Protein AF-A0A816QAP0-F1 (afdb_monomer)

pLDDT: mean 86.01, std 8.52, range [44.84, 93.88]

Nearest PDB structures (foldseek):
  5tsx-assembly1_H  TM=3.103E-01  e=2.129E+00  Human immunodeficiency virus type 1 (NEW YORK-5 ISOLATE)
  1gd5-assembly1_A  TM=2.381E-01  e=3.323E+00  Homo sapiens

InterPro domains:
  IPR056648 Domain of unknown function DUF7746 [PF24925] (1-63)

Mean predicted aligned error: 9.82 Å

Organism: Brassica napus (NCBI:txid3708)

Structure (mmCIF, N/CA/C/O backbone):
data_AF-A0A816QAP0-F1
#
_entry.id   AF-A0A816QAP0-F1
#
loop_
_atom_site.group_PDB
_atom_site.id
_atom_site.type_symbol
_atom_site.label_atom_id
_atom_site.label_alt_id
_atom_site.label_comp_id
_atom_site.label_asym_id
_atom_site.label_entity_id
_atom_site.label_seq_id
_atom_site.pdbx_PDB_ins_code
_atom_site.Cartn_x
_atom_site.Cartn_y
_atom_site.Cartn_z
_atom_site.occupancy
_atom_site.B_iso_or_equiv
_atom_site.auth_seq_id
_atom_site.auth_comp_id
_atom_site.auth_asym_id
_atom_site.auth_atom_id
_atom_site.pdbx_PDB_model_num
ATOM 1 N N . MET A 1 1 ? -16.174 1.028 -8.871 1.00 49.50 1 MET A N 1
ATOM 2 C CA . MET A 1 1 ? -16.047 1.577 -7.506 1.00 49.50 1 MET A CA 1
ATOM 3 C C . MET A 1 1 ? -14.856 0.871 -6.873 1.00 49.50 1 MET A C 1
ATOM 5 O O . MET A 1 1 ? -14.725 -0.327 -7.087 1.00 49.50 1 MET A O 1
ATOM 9 N N . ASN A 1 2 ? -13.910 1.598 -6.276 1.00 81.19 2 ASN A N 1
ATOM 10 C CA . ASN A 1 2 ? -12.671 1.009 -5.757 1.00 81.19 2 ASN A CA 1
ATOM 11 C C . ASN A 1 2 ? -12.954 0.400 -4.369 1.00 81.19 2 ASN A C 1
ATOM 13 O O . ASN A 1 2 ? -13.438 1.118 -3.499 1.00 81.19 2 ASN A O 1
ATOM 17 N N . LEU A 1 3 ? -12.674 -0.891 -4.153 1.00 81.00 3 LEU A N 1
ATOM 18 C CA . LEU A 1 3 ? -12.978 -1.624 -2.908 1.00 81.00 3 LEU A CA 1
ATOM 19 C C . LEU A 1 3 ? -12.461 -0.896 -1.652 1.00 81.00 3 LEU A C 1
ATOM 21 O O . LEU A 1 3 ? -13.142 -0.833 -0.634 1.00 81.00 3 LEU A O 1
ATOM 25 N N . LEU A 1 4 ? -11.283 -0.270 -1.741 1.00 84.00 4 LEU A N 1
ATOM 26 C CA . LEU A 1 4 ? -10.694 0.501 -0.640 1.00 84.00 4 LEU A CA 1
ATOM 27 C C . LEU A 1 4 ? -11.535 1.732 -0.262 1.00 84.00 4 LEU A C 1
ATOM 29 O O . LEU A 1 4 ? -11.632 2.073 0.916 1.00 84.00 4 LEU A O 1
ATOM 33 N N . GLN A 1 5 ? -12.185 2.382 -1.236 1.00 85.56 5 GLN A N 1
ATOM 34 C CA . GLN A 1 5 ? -13.112 3.482 -0.951 1.00 85.56 5 GLN A CA 1
ATOM 35 C C . GLN 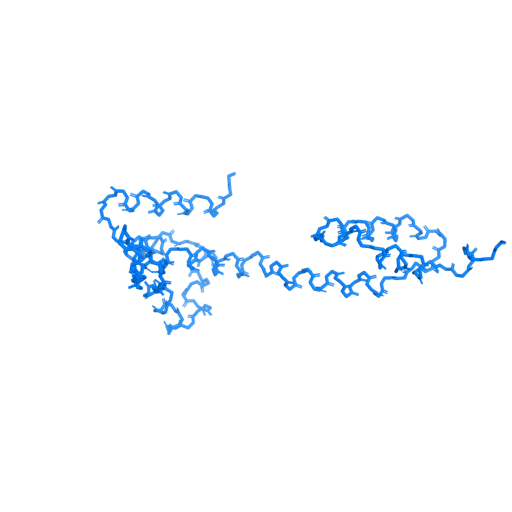A 1 5 ? -14.365 2.978 -0.235 1.00 85.56 5 GLN A C 1
ATOM 37 O O . GLN A 1 5 ? -14.836 3.640 0.684 1.00 85.56 5 GLN A O 1
ATOM 42 N N . GLU A 1 6 ? -14.889 1.809 -0.610 1.00 87.75 6 GLU A N 1
ATOM 43 C CA . GLU A 1 6 ? -16.039 1.199 0.069 1.00 87.75 6 GLU A CA 1
ATOM 44 C C . GLU A 1 6 ? -15.710 0.852 1.525 1.00 87.75 6 GLU A C 1
ATOM 46 O O . GLU A 1 6 ? -16.493 1.168 2.422 1.00 87.75 6 GLU A O 1
ATOM 51 N N . MET A 1 7 ? -14.519 0.301 1.782 1.00 89.19 7 MET A N 1
ATOM 52 C CA . MET A 1 7 ? -14.031 0.044 3.143 1.00 89.19 7 MET A CA 1
ATOM 53 C C . MET A 1 7 ? -13.893 1.338 3.953 1.00 89.19 7 MET A C 1
ATOM 55 O O . MET A 1 7 ? -14.324 1.391 5.105 1.00 89.19 7 MET A O 1
ATOM 59 N N . GLY A 1 8 ? -13.365 2.405 3.344 1.00 88.38 8 GLY A N 1
ATOM 60 C CA . GLY A 1 8 ? -13.288 3.724 3.975 1.00 88.38 8 GLY A CA 1
ATOM 61 C C . GLY A 1 8 ? -14.668 4.299 4.314 1.00 88.38 8 GLY A C 1
ATOM 62 O O . GLY A 1 8 ? -14.879 4.799 5.419 1.00 88.38 8 GLY A O 1
ATOM 63 N N . MET A 1 9 ? -15.639 4.178 3.404 1.00 90.94 9 MET A N 1
ATOM 64 C CA . MET A 1 9 ? -17.020 4.610 3.643 1.00 90.94 9 MET A CA 1
ATOM 65 C C . MET A 1 9 ? -17.689 3.815 4.770 1.00 90.94 9 MET A C 1
ATOM 67 O O . MET A 1 9 ? -18.328 4.410 5.638 1.00 90.94 9 MET A O 1
ATOM 71 N N . ALA A 1 10 ? -17.50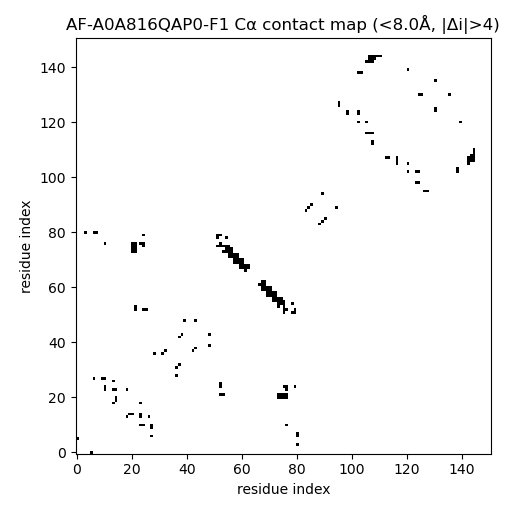7 2.493 4.803 1.00 90.69 10 ALA A N 1
ATOM 72 C CA . ALA A 1 10 ? -18.027 1.646 5.873 1.00 90.69 10 ALA A CA 1
ATOM 73 C C . ALA A 1 10 ? -17.414 2.013 7.235 1.00 90.69 10 ALA A C 1
ATOM 75 O O . ALA A 1 10 ? -18.144 2.162 8.215 1.00 90.69 10 ALA A O 1
ATOM 76 N N . ALA A 1 11 ? -16.100 2.253 7.288 1.00 90.44 11 ALA A N 1
ATOM 77 C CA . ALA A 1 11 ? -15.428 2.698 8.505 1.00 90.44 11 ALA A CA 1
ATOM 78 C C . ALA A 1 11 ? -15.977 4.034 9.021 1.00 90.44 11 ALA A C 1
ATOM 80 O O . ALA A 1 11 ? -16.262 4.174 10.209 1.00 90.44 11 ALA A O 1
ATOM 81 N N . MET A 1 12 ? -16.172 5.009 8.126 1.00 89.69 12 MET A N 1
ATOM 82 C CA . MET A 1 12 ? -16.769 6.300 8.480 1.00 89.69 12 MET A CA 1
ATOM 83 C C . MET A 1 12 ? -18.198 6.140 9.005 1.00 89.69 12 MET A C 1
ATOM 85 O O . MET A 1 12 ? -18.565 6.788 9.983 1.00 89.69 12 MET A O 1
ATOM 89 N N . ALA A 1 13 ? -18.991 5.244 8.415 1.00 92.06 13 ALA A N 1
ATOM 90 C CA . ALA A 1 13 ? -20.336 4.948 8.897 1.00 92.06 13 ALA A CA 1
ATOM 91 C C . ALA A 1 13 ? -20.330 4.300 10.293 1.00 92.06 13 ALA A C 1
ATOM 93 O O . ALA A 1 13 ? -21.201 4.605 11.109 1.00 92.06 13 ALA A O 1
ATOM 94 N N . TYR A 1 14 ? -19.354 3.438 10.601 1.00 91.88 14 TYR A N 1
ATOM 95 C CA . TYR A 1 14 ? -19.195 2.876 11.947 1.00 91.88 14 TYR A CA 1
ATOM 96 C C . TYR A 1 14 ? -18.821 3.950 12.968 1.00 91.88 14 TYR A C 1
ATOM 98 O O . TYR A 1 14 ? -19.465 4.024 14.016 1.00 91.88 14 TYR A O 1
ATOM 106 N N . LYS A 1 15 ? -17.885 4.842 12.635 1.00 88.88 15 LYS A N 1
ATOM 107 C CA . LYS A 1 15 ? -17.538 5.990 13.485 1.00 88.88 15 LYS A CA 1
ATOM 108 C C . LYS A 1 15 ? -18.720 6.932 13.707 1.00 88.88 15 LYS A C 1
ATOM 110 O O . LYS A 1 15 ? -18.961 7.364 14.829 1.00 88.88 15 LYS A O 1
ATOM 115 N N . ALA A 1 16 ? -19.520 7.191 12.671 1.00 89.38 16 ALA A N 1
ATOM 116 C CA . ALA A 1 16 ? -20.717 8.030 12.768 1.00 89.38 16 ALA A CA 1
ATOM 117 C C . ALA A 1 16 ? -21.785 7.460 13.722 1.00 89.38 16 ALA A C 1
ATOM 119 O O . ALA A 1 16 ? -22.598 8.211 14.254 1.00 89.38 16 ALA A O 1
ATOM 120 N N . LYS A 1 17 ? -21.770 6.144 13.975 1.00 90.00 17 LYS A N 1
ATOM 121 C CA . LYS A 1 17 ? -22.624 5.483 14.977 1.00 90.00 17 LYS A CA 1
ATOM 122 C C . LYS A 1 17 ? -22.079 5.573 16.411 1.00 90.00 17 LYS A C 1
ATOM 124 O O . LYS A 1 17 ? -22.690 5.001 17.308 1.00 90.00 17 LYS A O 1
ATOM 129 N N . GLY A 1 18 ? -20.963 6.269 16.632 1.00 87.25 18 GLY A N 1
ATOM 130 C CA . GLY A 1 18 ? -20.334 6.441 17.944 1.00 87.25 18 GLY A CA 1
ATOM 131 C C . GLY A 1 18 ? -19.302 5.371 18.307 1.00 87.25 18 GLY A C 1
ATOM 132 O O . GLY A 1 18 ? -18.905 5.305 19.465 1.00 87.25 18 GLY A O 1
ATOM 133 N N . ASN A 1 19 ? -18.874 4.538 17.352 1.00 87.62 19 ASN A N 1
ATOM 134 C CA . ASN A 1 19 ? -17.792 3.580 17.589 1.00 87.62 19 ASN A CA 1
ATOM 135 C C . ASN A 1 19 ? -16.433 4.288 17.564 1.00 87.62 19 ASN A C 1
ATOM 137 O O . ASN A 1 19 ? -16.210 5.178 16.736 1.00 87.62 19 ASN A O 1
ATOM 141 N N . ASP A 1 20 ? -15.512 3.846 18.418 1.00 88.19 20 ASP A N 1
ATOM 142 C CA . ASP A 1 20 ? -14.113 4.261 18.330 1.00 88.19 20 ASP A CA 1
ATOM 143 C C . ASP A 1 20 ? -13.432 3.672 17.071 1.00 88.19 20 ASP A C 1
ATOM 145 O O . ASP A 1 20 ? -14.024 2.900 16.298 1.00 88.19 20 ASP A O 1
ATOM 149 N N . ASP A 1 21 ? -12.194 4.087 16.793 1.00 88.38 21 ASP A N 1
ATOM 150 C CA . ASP A 1 21 ? -11.487 3.646 15.587 1.00 88.38 21 ASP A CA 1
ATOM 151 C C . ASP A 1 21 ? -11.156 2.148 15.642 1.00 88.38 21 ASP A C 1
ATOM 153 O O . ASP A 1 21 ? -11.328 1.436 14.651 1.00 88.38 21 ASP A O 1
ATOM 157 N N . LYS A 1 22 ? -10.793 1.642 16.825 1.00 90.06 22 LYS A N 1
ATOM 158 C CA . LYS A 1 22 ? -10.519 0.222 17.063 1.00 90.06 22 LYS A CA 1
ATOM 159 C C . LYS A 1 22 ? -11.752 -0.652 16.811 1.00 90.06 22 LYS A C 1
ATOM 161 O O . LYS A 1 22 ? -11.677 -1.647 16.095 1.00 90.06 22 LYS A O 1
ATOM 166 N N . GLN A 1 23 ? -12.902 -0.282 17.354 1.00 90.88 23 GLN A N 1
ATOM 167 C CA . GLN A 1 23 ? -14.194 -0.935 17.163 1.00 90.88 23 GLN A CA 1
ATOM 168 C C . GLN A 1 23 ? -14.605 -0.887 15.694 1.00 90.88 23 GLN A C 1
ATOM 170 O O . GLN A 1 23 ? -15.036 -1.898 15.144 1.00 90.88 23 GLN A O 1
ATOM 175 N N . SER A 1 24 ? -14.415 0.258 15.034 1.00 91.56 24 SER A N 1
ATOM 176 C CA . SER A 1 24 ? -14.675 0.404 13.598 1.00 91.56 24 SER A CA 1
ATOM 177 C C . SER A 1 24 ? -13.779 -0.519 12.761 1.00 91.56 24 SER A C 1
ATOM 179 O O . SER A 1 24 ? -14.259 -1.144 11.815 1.00 91.56 24 SER A O 1
ATOM 181 N N . CYS A 1 25 ? -12.506 -0.662 13.139 1.00 92.12 25 CYS A N 1
ATOM 182 C CA . CYS A 1 25 ? -11.554 -1.595 12.536 1.00 92.12 25 CYS A CA 1
ATOM 183 C C . CYS A 1 25 ? -12.002 -3.056 12.719 1.00 92.12 25 CYS A C 1
ATOM 185 O O . CYS A 1 25 ? -12.087 -3.807 11.748 1.00 92.12 25 CYS A O 1
ATOM 187 N N . VAL A 1 26 ? -12.401 -3.449 13.932 1.00 92.69 26 VAL A N 1
ATOM 188 C CA . VAL A 1 26 ? -12.924 -4.799 14.206 1.00 92.69 26 VAL A CA 1
ATOM 189 C C . VAL A 1 26 ? -14.207 -5.081 13.416 1.00 92.69 26 VAL A C 1
ATOM 191 O O . VAL A 1 26 ? -14.337 -6.153 12.827 1.00 92.69 26 VAL A O 1
ATOM 194 N N . LEU A 1 27 ? -15.138 -4.126 13.337 1.00 92.81 27 LEU A N 1
ATOM 195 C CA . LEU A 1 27 ? -16.374 -4.265 12.555 1.00 92.81 27 LEU A CA 1
ATOM 196 C C . LEU A 1 27 ? -16.100 -4.428 11.054 1.00 92.81 27 LEU A C 1
ATOM 198 O O . LEU A 1 27 ? -16.777 -5.214 10.390 1.00 92.81 27 LEU A O 1
ATOM 202 N N . LEU A 1 28 ? -15.093 -3.732 10.517 1.00 93.19 28 LEU A N 1
ATOM 203 C CA . LEU A 1 28 ? -14.630 -3.948 9.145 1.00 93.19 28 LEU A CA 1
ATOM 204 C C . LEU A 1 28 ? -14.093 -5.369 8.949 1.00 93.19 28 LEU A C 1
ATOM 206 O O . LEU A 1 28 ? -14.492 -6.030 7.992 1.00 93.19 28 LEU A O 1
ATOM 210 N N . ILE A 1 29 ? -13.242 -5.848 9.860 1.00 92.19 29 ILE A N 1
ATOM 211 C CA . ILE A 1 29 ? -12.642 -7.191 9.801 1.00 92.19 29 ILE A CA 1
ATOM 212 C C . ILE A 1 29 ? -13.716 -8.284 9.846 1.00 92.19 29 ILE A C 1
ATOM 214 O O . ILE A 1 29 ? -13.639 -9.264 9.105 1.00 92.19 29 ILE A O 1
ATOM 218 N N . VAL A 1 30 ? -14.754 -8.119 10.673 1.00 92.44 30 VAL A N 1
ATOM 219 C CA . VAL A 1 30 ? -15.896 -9.051 10.723 1.00 92.44 30 VAL A CA 1
ATOM 220 C C . VAL A 1 30 ? -16.603 -9.142 9.367 1.00 92.44 30 VAL A C 1
ATOM 222 O O . VAL A 1 30 ? -17.065 -10.218 8.993 1.00 92.44 30 VAL A O 1
ATOM 225 N N . GLY A 1 31 ? -16.641 -8.043 8.611 1.00 91.00 31 GLY A N 1
ATOM 226 C CA . GLY A 1 31 ? -17.187 -7.996 7.255 1.00 91.00 31 GLY A CA 1
ATOM 227 C C . GLY A 1 31 ? -16.292 -8.610 6.172 1.00 91.00 31 GLY A C 1
ATOM 228 O O . GLY A 1 31 ? -16.720 -8.686 5.020 1.00 91.00 31 GLY A O 1
ATOM 229 N N . PHE A 1 32 ? -15.067 -9.046 6.489 1.00 92.38 32 PHE A N 1
ATOM 230 C CA . PHE A 1 32 ? -14.177 -9.650 5.496 1.00 92.38 32 PHE A CA 1
ATOM 231 C C . PHE A 1 32 ? -14.720 -10.989 5.005 1.00 92.38 32 PHE A C 1
ATOM 233 O O . PHE A 1 32 ? -15.159 -11.832 5.788 1.00 92.38 32 PHE A O 1
ATOM 240 N N . ASN A 1 33 ? -14.600 -11.217 3.697 1.00 91.56 33 ASN A N 1
ATOM 241 C CA . ASN A 1 33 ? -14.997 -12.462 3.052 1.00 91.56 33 ASN A CA 1
ATOM 242 C C . ASN A 1 33 ? -13.964 -12.899 1.996 1.00 91.56 33 ASN A C 1
ATOM 244 O O . ASN A 1 33 ?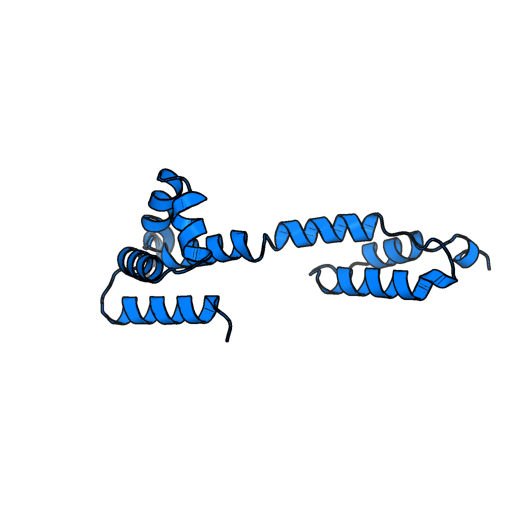 -13.134 -12.103 1.550 1.00 91.56 33 ASN A O 1
ATOM 248 N N . GLY A 1 34 ? -14.007 -14.172 1.599 1.00 91.56 34 GLY A N 1
ATOM 249 C CA . GLY A 1 34 ? -13.172 -14.739 0.540 1.00 91.56 34 GLY A CA 1
ATOM 250 C C . GLY A 1 34 ? -11.671 -14.585 0.800 1.00 91.56 34 GLY A C 1
ATOM 251 O O . GLY A 1 34 ? -11.187 -14.867 1.897 1.00 91.56 34 GLY A O 1
ATOM 252 N N . ALA A 1 35 ? -10.935 -14.123 -0.216 1.00 90.19 35 ALA A N 1
ATOM 253 C CA . ALA A 1 35 ? -9.479 -13.974 -0.165 1.00 90.19 35 ALA A CA 1
ATOM 254 C C . ALA A 1 35 ? -9.009 -13.036 0.958 1.00 90.19 35 ALA A C 1
ATOM 256 O O . ALA A 1 35 ? -8.007 -13.320 1.607 1.00 90.19 35 ALA A O 1
ATOM 257 N N . LEU A 1 36 ? -9.756 -11.960 1.232 1.00 91.38 36 LEU A N 1
ATOM 258 C CA . LEU A 1 36 ? -9.411 -11.007 2.286 1.00 91.38 36 LEU A CA 1
ATOM 259 C C . LEU A 1 36 ? -9.526 -11.644 3.677 1.00 91.38 36 LEU A C 1
ATOM 261 O O . LEU A 1 36 ? -8.655 -11.456 4.523 1.00 91.38 36 LEU A O 1
ATOM 265 N N . ARG A 1 37 ? -10.574 -12.449 3.895 1.00 93.38 37 ARG A N 1
ATOM 266 C CA . ARG A 1 37 ? -10.751 -13.186 5.150 1.00 93.38 37 ARG A CA 1
ATOM 267 C C . ARG A 1 37 ? -9.683 -14.259 5.329 1.00 93.38 37 ARG A C 1
ATOM 269 O O . ARG A 1 37 ? -9.102 -14.369 6.403 1.00 93.38 37 ARG A O 1
ATOM 276 N N . TYR A 1 38 ? -9.402 -15.014 4.268 1.00 93.25 38 TYR A N 1
ATOM 277 C CA . TYR A 1 38 ? -8.364 -16.040 4.285 1.00 93.25 38 TYR A CA 1
ATOM 278 C C . TYR A 1 38 ? -6.987 -15.446 4.600 1.00 93.25 38 TYR A C 1
ATOM 280 O O . TYR A 1 38 ? -6.277 -15.976 5.453 1.00 93.25 38 TYR A O 1
ATOM 288 N N . TRP A 1 39 ? -6.635 -14.330 3.957 1.00 93.88 39 TRP A N 1
ATOM 289 C CA . TRP A 1 39 ? -5.402 -13.595 4.228 1.00 93.88 39 TRP A CA 1
ATOM 290 C C . TRP A 1 39 ? -5.316 -13.149 5.691 1.00 93.88 39 TRP A C 1
ATOM 292 O O . TRP A 1 39 ? -4.325 -13.439 6.360 1.00 93.88 39 TRP A O 1
ATOM 302 N N . TRP A 1 40 ? -6.371 -12.511 6.207 1.00 93.62 40 TRP A N 1
ATOM 303 C CA . TRP A 1 40 ? -6.406 -12.042 7.590 1.00 93.62 40 TRP A CA 1
ATOM 304 C C . TRP A 1 40 ? -6.204 -13.183 8.596 1.00 93.62 40 TRP A C 1
ATOM 306 O O . TRP A 1 40 ? -5.423 -13.048 9.533 1.00 93.62 40 TRP A O 1
ATOM 316 N N . ASP A 1 41 ? -6.872 -14.322 8.397 1.00 92.44 41 ASP A N 1
ATOM 317 C CA . ASP A 1 41 ? -6.832 -15.427 9.358 1.00 92.44 41 ASP A CA 1
ATOM 318 C C . ASP A 1 41 ? -5.551 -16.273 9.274 1.00 92.44 41 ASP A C 1
ATOM 320 O O . ASP A 1 41 ? -5.105 -16.780 10.305 1.00 92.44 41 ASP A O 1
ATOM 324 N N . ASN A 1 42 ? -4.968 -16.425 8.076 1.00 91.75 42 ASN A N 1
ATOM 325 C CA . ASN A 1 42 ? -3.901 -17.404 7.818 1.00 91.75 42 ASN A CA 1
ATOM 326 C C . ASN A 1 42 ? -2.537 -16.793 7.481 1.00 91.75 42 ASN A C 1
ATOM 328 O O . ASN A 1 42 ? -1.525 -17.460 7.666 1.00 91.75 42 ASN A O 1
ATOM 332 N N . SER A 1 43 ? -2.484 -15.575 6.933 1.00 88.69 43 SER A N 1
ATOM 333 C CA . SER A 1 43 ? -1.218 -14.960 6.493 1.00 88.69 43 SER A CA 1
ATOM 334 C C . SER A 1 43 ? -0.604 -14.032 7.538 1.00 88.69 43 SER A C 1
ATOM 336 O O . SER A 1 43 ? 0.607 -13.837 7.530 1.00 88.69 43 SER A O 1
ATOM 338 N N . LEU A 1 44 ? -1.418 -13.452 8.426 1.00 89.75 44 LEU A N 1
ATOM 339 C CA . LEU A 1 44 ? -0.941 -12.565 9.484 1.00 89.75 44 LEU A CA 1
ATOM 340 C C . LEU A 1 44 ? -0.759 -13.317 10.803 1.00 89.75 44 LEU A C 1
ATOM 342 O O . LEU A 1 44 ? -1.667 -13.995 11.294 1.00 89.75 44 LEU A O 1
ATOM 346 N N . GLU A 1 45 ? 0.397 -13.119 11.433 1.00 92.12 45 GLU A N 1
ATOM 347 C CA . GLU A 1 45 ? 0.625 -13.588 12.794 1.00 92.12 45 GLU A CA 1
ATOM 348 C C . GLU A 1 45 ? -0.345 -12.913 13.771 1.00 92.12 45 GLU A C 1
ATOM 350 O O . GLU A 1 45 ? -0.825 -11.795 13.561 1.00 92.12 45 GLU A O 1
ATOM 355 N N . TYR A 1 46 ? -0.649 -13.601 14.872 1.00 90.75 46 TYR A N 1
ATOM 356 C CA . TYR A 1 46 ? -1.534 -13.068 15.908 1.00 90.75 46 TYR A CA 1
ATOM 357 C C . TYR A 1 46 ? -1.032 -11.721 16.455 1.00 90.75 46 TYR A C 1
ATOM 359 O O . TYR A 1 46 ? -1.806 -10.771 16.555 1.00 90.75 46 TYR A O 1
ATOM 367 N N . VAL A 1 47 ? 0.275 -11.614 16.713 1.00 91.06 47 VAL A N 1
ATOM 368 C CA . VAL A 1 47 ? 0.906 -10.390 17.230 1.00 91.06 47 VAL A CA 1
ATOM 369 C C . VAL A 1 47 ? 0.722 -9.223 16.258 1.00 91.06 47 VAL A C 1
ATOM 371 O O . VAL A 1 47 ? 0.368 -8.124 16.675 1.00 91.06 47 VAL A O 1
ATOM 374 N N . THR A 1 48 ? 0.890 -9.460 14.955 1.00 89.69 48 THR A N 1
ATOM 375 C CA . THR A 1 48 ? 0.674 -8.435 13.927 1.00 89.69 48 THR A CA 1
ATOM 376 C C . THR A 1 48 ? -0.783 -7.989 13.882 1.00 89.69 48 THR A C 1
ATOM 378 O O . THR A 1 48 ? -1.051 -6.795 13.813 1.00 89.69 48 THR A O 1
ATOM 381 N N . ARG A 1 49 ? -1.741 -8.919 13.971 1.00 92.75 49 ARG A N 1
ATOM 382 C CA . ARG A 1 49 ? -3.171 -8.572 13.998 1.00 92.75 49 ARG A CA 1
ATOM 383 C C . ARG A 1 49 ? -3.535 -7.709 15.201 1.00 92.75 49 ARG A C 1
ATOM 385 O O . ARG A 1 49 ? -4.246 -6.720 15.040 1.00 92.75 49 ARG A O 1
ATOM 392 N N . GLU A 1 50 ? -3.022 -8.045 16.381 1.00 91.75 50 GLU A N 1
ATOM 393 C CA . GLU A 1 50 ? -3.223 -7.224 17.578 1.00 91.75 50 GLU A CA 1
ATOM 394 C C . GLU A 1 50 ? -2.558 -5.853 17.455 1.00 91.75 50 GLU A C 1
ATOM 396 O O . GLU A 1 50 ? -3.162 -4.856 17.847 1.00 91.75 50 GLU A O 1
ATOM 401 N N . ALA A 1 51 ? -1.359 -5.781 16.873 1.00 91.69 51 ALA A N 1
ATOM 402 C CA . ALA A 1 51 ? -0.679 -4.513 16.631 1.00 91.69 51 ALA A CA 1
ATOM 403 C C . ALA A 1 51 ? -1.480 -3.602 15.686 1.00 91.69 51 ALA A C 1
ATOM 405 O O . ALA A 1 51 ? -1.565 -2.405 15.932 1.00 91.69 51 ALA A O 1
ATOM 406 N N . ILE A 1 52 ? -2.122 -4.159 14.652 1.00 91.31 52 ILE A N 1
ATOM 407 C CA . ILE A 1 52 ? -2.978 -3.399 13.725 1.00 91.31 52 ILE A CA 1
ATOM 408 C C . ILE A 1 52 ? -4.212 -2.854 14.444 1.00 91.31 52 ILE A C 1
ATOM 410 O O . ILE A 1 52 ? -4.534 -1.676 14.319 1.00 91.31 52 ILE A O 1
ATOM 414 N N . ILE A 1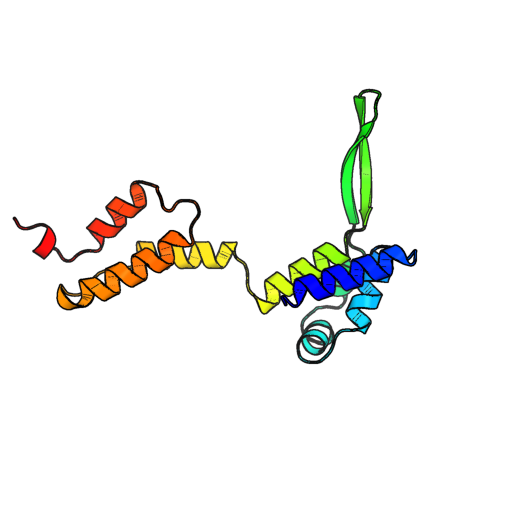 53 ? -4.912 -3.703 15.200 1.00 91.50 53 ILE A N 1
ATOM 415 C CA . ILE A 1 53 ? -6.163 -3.329 15.876 1.00 91.50 53 ILE A CA 1
ATOM 416 C C . ILE A 1 53 ? -5.913 -2.294 16.982 1.00 91.50 53 ILE A C 1
ATOM 418 O O . ILE A 1 53 ? -6.753 -1.427 17.215 1.00 91.50 53 ILE A O 1
ATOM 422 N N . ASN A 1 54 ? -4.777 -2.391 17.672 1.00 90.19 54 ASN A N 1
ATOM 423 C CA . ASN A 1 54 ? -4.408 -1.496 18.767 1.00 90.19 54 ASN A CA 1
ATOM 424 C C . ASN A 1 54 ? -3.516 -0.330 18.320 1.00 90.19 54 ASN A C 1
ATOM 426 O O . ASN A 1 54 ? -2.960 0.352 19.176 1.00 90.19 54 ASN A O 1
ATOM 430 N N . HIS A 1 55 ? -3.356 -0.106 17.013 1.00 90.31 55 HIS A N 1
ATOM 431 C CA . HIS A 1 55 ? -2.453 0.924 16.523 1.00 90.31 55 HIS A CA 1
ATOM 432 C C . HIS A 1 55 ? -2.930 2.326 16.931 1.00 90.31 55 HIS A C 1
ATOM 434 O O . HIS A 1 55 ? -4.060 2.738 16.640 1.00 90.31 55 HIS A O 1
ATOM 440 N N . THR A 1 56 ? -2.031 3.065 17.572 1.00 87.31 56 THR A N 1
ATOM 441 C CA . THR A 1 56 ? -2.170 4.481 17.899 1.00 87.31 56 THR A CA 1
ATOM 442 C C . THR A 1 56 ? -0.993 5.249 17.316 1.00 87.31 56 THR A C 1
ATOM 444 O O . THR A 1 56 ? 0.113 4.727 17.193 1.00 87.31 56 THR A O 1
ATOM 447 N N . ASP A 1 57 ? -1.247 6.489 16.928 1.00 80.38 57 ASP A N 1
ATOM 448 C CA . ASP A 1 57 ? -0.255 7.409 16.389 1.00 80.38 57 ASP A CA 1
ATOM 449 C C . ASP A 1 57 ? -0.203 8.664 17.258 1.00 80.38 57 ASP A C 1
ATOM 451 O O . ASP A 1 57 ? -1.225 9.104 17.791 1.00 80.38 57 AS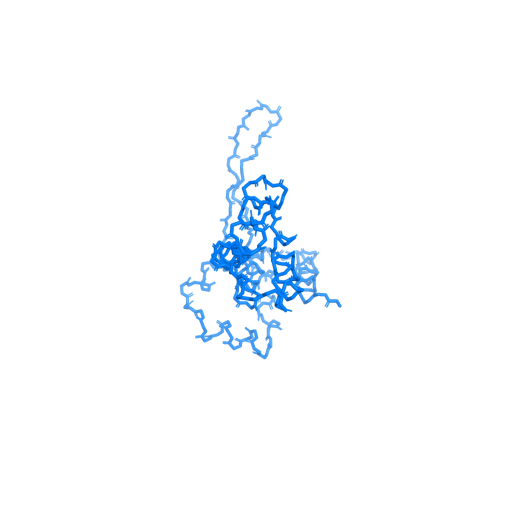P A O 1
ATOM 455 N N . THR A 1 58 ? 0.979 9.244 17.422 1.00 79.44 58 THR A N 1
ATOM 456 C CA . THR A 1 58 ? 1.168 10.457 18.217 1.00 79.44 58 THR A CA 1
ATOM 457 C C . THR A 1 58 ? 1.157 11.668 17.297 1.00 79.44 58 THR A C 1
ATOM 459 O O . THR A 1 58 ? 2.034 11.855 16.457 1.00 79.44 58 THR A O 1
ATOM 462 N N . LYS A 1 59 ? 0.151 12.534 17.450 1.00 76.50 59 LYS A N 1
ATOM 463 C CA . LYS A 1 59 ? 0.123 13.828 16.762 1.00 76.50 59 LYS A CA 1
ATOM 464 C C . LYS A 1 59 ? 0.509 14.937 17.718 1.00 76.50 59 LYS A C 1
ATOM 466 O O . LYS A 1 59 ? -0.060 15.067 18.798 1.00 76.50 59 LYS A O 1
ATOM 471 N N . THR A 1 60 ? 1.440 15.774 17.286 1.00 76.12 60 THR A N 1
ATOM 472 C CA . THR A 1 60 ? 1.748 17.035 17.950 1.00 76.12 60 THR A CA 1
ATOM 473 C C . THR A 1 60 ? 0.670 18.057 17.603 1.00 76.12 60 THR A C 1
ATOM 475 O O . THR A 1 60 ? 0.458 18.402 16.441 1.00 76.12 60 THR A O 1
ATOM 478 N N . VAL A 1 61 ? -0.050 18.518 18.620 1.00 73.94 61 VAL A N 1
ATOM 479 C CA . VAL A 1 61 ? -1.044 19.583 18.515 1.00 73.94 61 VAL A CA 1
ATOM 480 C C . VAL A 1 61 ? -0.499 20.789 19.262 1.00 73.94 61 VAL A C 1
ATOM 482 O O . VAL A 1 61 ? -0.187 20.708 20.449 1.00 73.94 61 VAL A O 1
ATOM 485 N N . GLU A 1 62 ? -0.364 21.904 18.553 1.00 73.06 62 GLU A N 1
ATOM 486 C CA . GLU A 1 62 ? -0.041 23.190 19.158 1.00 73.06 62 GLU A CA 1
ATOM 487 C C . GLU A 1 62 ? -1.338 23.813 19.682 1.00 73.06 62 GLU A C 1
ATOM 489 O O . GLU A 1 62 ? -2.294 24.024 18.931 1.00 73.06 62 GLU A O 1
ATOM 494 N N . ASN A 1 63 ? -1.401 24.060 20.988 1.00 70.62 63 ASN A N 1
ATOM 495 C CA . ASN A 1 63 ? -2.515 24.796 21.575 1.00 70.62 63 ASN A CA 1
ATOM 496 C C . ASN A 1 63 ? -2.433 26.284 21.201 1.00 70.62 63 ASN A C 1
ATOM 498 O O . ASN A 1 63 ? -1.369 26.797 20.867 1.00 70.62 63 ASN A O 1
ATOM 502 N N . ASN A 1 64 ? -3.541 27.016 21.362 1.00 69.69 64 ASN A N 1
ATOM 503 C CA . ASN A 1 64 ? -3.622 28.466 21.101 1.00 69.69 64 ASN A CA 1
ATOM 504 C C . ASN A 1 64 ? -2.606 29.323 21.898 1.00 69.69 64 ASN A C 1
ATOM 506 O O . ASN A 1 64 ? -2.470 30.513 21.628 1.00 69.69 64 ASN A O 1
ATOM 510 N N . GLU A 1 65 ? -1.915 28.733 22.875 1.00 75.25 65 GLU A N 1
ATOM 511 C CA . GLU A 1 65 ? -0.898 29.352 23.735 1.00 75.25 65 GLU A CA 1
ATOM 512 C C . GLU A 1 65 ? 0.550 29.012 23.307 1.00 75.25 65 GLU A C 1
ATOM 514 O O . GLU A 1 65 ? 1.494 29.422 23.975 1.00 75.25 65 GLU A O 1
ATOM 519 N N . GLY A 1 66 ? 0.745 28.284 22.198 1.00 72.06 66 GLY A N 1
ATOM 520 C CA . GLY A 1 66 ? 2.068 27.908 21.671 1.00 72.06 66 GLY A CA 1
ATOM 521 C C . GLY A 1 66 ? 2.713 26.694 22.354 1.00 72.06 66 GLY A C 1
ATOM 522 O O . GLY A 1 66 ? 3.859 26.351 22.066 1.00 72.06 66 GLY A O 1
ATOM 523 N N . GLU A 1 67 ? 2.000 26.023 23.265 1.00 72.88 67 GLU A N 1
ATOM 524 C CA . GLU A 1 67 ? 2.448 24.759 23.854 1.00 72.88 67 GLU A CA 1
ATOM 525 C C . GLU A 1 67 ? 2.203 23.590 22.894 1.00 72.88 67 GLU A C 1
ATOM 527 O O . GLU A 1 67 ? 1.075 23.356 22.449 1.00 72.88 67 GLU A O 1
ATOM 532 N N . ILE A 1 68 ? 3.257 22.820 22.627 1.00 74.19 68 ILE A N 1
ATOM 533 C CA . ILE A 1 68 ? 3.196 21.586 21.841 1.00 74.19 68 ILE A CA 1
ATOM 534 C C . ILE A 1 68 ? 2.787 20.447 22.778 1.00 74.19 68 ILE A C 1
ATOM 536 O O . ILE A 1 68 ? 3.537 20.085 23.685 1.00 74.19 68 ILE A O 1
ATOM 540 N N . LYS A 1 69 ? 1.608 19.863 22.552 1.00 77.75 69 LYS A N 1
ATOM 541 C CA . LYS A 1 69 ? 1.159 18.640 23.228 1.00 77.75 69 LYS A CA 1
ATOM 542 C C . LYS A 1 69 ? 1.174 17.464 22.267 1.00 77.75 69 LYS A C 1
ATOM 544 O O . LYS A 1 69 ? 0.661 17.556 21.157 1.00 77.75 69 LYS A O 1
ATOM 549 N N . GLU A 1 70 ? 1.720 16.343 22.717 1.00 77.19 70 GLU A N 1
ATOM 550 C CA . GLU A 1 70 ? 1.575 15.064 22.028 1.00 77.19 70 GLU A CA 1
ATOM 551 C C . GLU A 1 70 ? 0.234 14.440 22.423 1.00 77.19 70 GLU A C 1
ATOM 553 O O . GLU A 1 70 ? -0.049 14.224 23.601 1.00 77.19 70 GLU A O 1
ATOM 558 N N . VAL A 1 71 ? -0.618 14.199 21.430 1.00 81.12 71 VAL A N 1
ATOM 559 C CA . VAL A 1 71 ? -1.921 13.556 21.590 1.00 81.12 71 VAL A CA 1
ATOM 560 C C . VAL A 1 71 ? -1.874 12.214 20.876 1.00 81.12 71 VAL A C 1
ATOM 562 O O . VAL A 1 71 ? -1.611 12.155 19.674 1.00 81.12 71 VAL A O 1
ATOM 565 N N . GLU A 1 72 ? -2.154 11.138 21.604 1.00 79.88 72 GLU A N 1
ATOM 566 C CA . GLU A 1 72 ? -2.345 9.814 21.014 1.00 79.88 72 GLU A CA 1
ATOM 567 C C . GLU A 1 72 ? -3.707 9.742 20.315 1.00 79.88 72 GLU A C 1
ATOM 569 O O . GLU A 1 72 ? -4.753 10.020 20.905 1.00 79.88 72 GLU A O 1
ATOM 574 N N . ILE A 1 73 ? -3.701 9.363 19.040 1.00 82.38 73 ILE A N 1
ATOM 575 C CA . ILE A 1 73 ? -4.890 9.225 18.203 1.00 82.38 73 ILE A CA 1
ATOM 576 C C . ILE A 1 73 ? -4.931 7.803 17.657 1.00 82.38 73 ILE A C 1
ATOM 578 O O . ILE A 1 73 ? -3.950 7.294 17.126 1.00 82.38 73 ILE A O 1
ATOM 582 N N . GLN A 1 74 ? -6.090 7.159 17.754 1.00 84.12 74 GLN A N 1
ATOM 583 C CA . GLN A 1 74 ? -6.297 5.844 17.153 1.00 84.12 74 GLN A CA 1
ATOM 584 C C . GLN A 1 74 ? -6.439 5.960 15.627 1.00 84.12 74 GLN A C 1
ATOM 586 O O . GLN A 1 74 ? -7.240 6.758 15.129 1.00 84.12 74 GLN A O 1
ATOM 591 N N . ASN A 1 75 ? -5.686 5.144 14.894 1.00 87.94 75 ASN A N 1
ATOM 592 C CA . ASN A 1 75 ? -5.683 5.092 13.426 1.00 87.94 75 ASN A CA 1
ATOM 593 C C . ASN A 1 75 ? -5.561 3.652 12.884 1.00 87.94 75 ASN A C 1
ATOM 595 O O . ASN A 1 75 ? -5.115 3.432 11.756 1.00 87.94 75 ASN A O 1
ATOM 599 N N . ALA A 1 76 ? -6.008 2.673 13.668 1.00 90.62 76 ALA A N 1
ATOM 600 C CA . ALA A 1 76 ? -6.122 1.265 13.308 1.00 90.62 76 ALA A CA 1
ATOM 601 C C . ALA A 1 76 ? -6.818 1.034 11.953 1.00 90.62 76 ALA A C 1
ATOM 603 O O . ALA A 1 76 ? -6.375 0.187 11.178 1.00 90.62 76 ALA A O 1
ATOM 604 N N . VAL A 1 77 ? -7.878 1.786 11.625 1.00 90.69 77 VAL A N 1
ATOM 605 C CA . VAL A 1 77 ? -8.562 1.663 10.319 1.00 90.69 77 VAL A CA 1
ATOM 606 C C . VAL A 1 77 ? -7.638 2.040 9.159 1.00 90.69 77 VAL A C 1
ATOM 608 O O . VAL A 1 77 ? -7.607 1.347 8.141 1.00 90.69 77 VAL A O 1
ATOM 611 N N . GLU A 1 78 ? -6.896 3.139 9.290 1.00 89.38 78 GLU A N 1
ATOM 612 C CA . GLU A 1 78 ? -5.991 3.621 8.242 1.00 89.38 78 GLU A CA 1
ATOM 613 C C . GLU A 1 78 ? -4.843 2.633 8.026 1.00 89.38 78 GLU A C 1
ATOM 615 O O . GLU A 1 78 ? -4.545 2.262 6.889 1.00 89.38 78 GLU A O 1
ATOM 620 N N . VAL A 1 79 ? -4.274 2.126 9.121 1.00 91.94 79 VAL A N 1
ATOM 621 C CA . VAL A 1 79 ? -3.226 1.101 9.092 1.00 91.94 79 VAL A CA 1
ATOM 622 C C . VAL A 1 79 ? -3.735 -0.198 8.469 1.00 91.94 79 VAL A C 1
ATOM 624 O O . VAL A 1 79 ? -3.054 -0.775 7.622 1.00 91.94 79 VAL A O 1
ATOM 627 N N . LEU A 1 80 ? -4.952 -0.638 8.802 1.00 92.12 80 LEU A N 1
ATOM 628 C CA . LEU A 1 80 ? -5.568 -1.817 8.190 1.00 92.12 80 LEU A CA 1
ATOM 629 C C . LEU A 1 80 ? -5.708 -1.653 6.668 1.00 92.12 80 LEU A C 1
ATOM 631 O O . LEU A 1 80 ? -5.292 -2.533 5.913 1.00 92.12 80 LEU A O 1
ATOM 635 N N . ILE A 1 81 ? -6.251 -0.521 6.204 1.00 91.31 81 ILE A N 1
ATOM 636 C CA . ILE A 1 81 ? -6.403 -0.221 4.769 1.00 91.31 81 ILE A CA 1
ATOM 637 C C . ILE A 1 81 ? -5.033 -0.172 4.081 1.00 91.31 81 ILE A C 1
ATOM 639 O O . ILE A 1 81 ? -4.871 -0.715 2.982 1.00 91.31 81 ILE A O 1
ATOM 643 N N . HIS A 1 82 ? -4.036 0.436 4.726 1.00 89.25 82 HIS A N 1
ATOM 644 C CA . HIS A 1 82 ? -2.673 0.508 4.213 1.00 89.25 82 HIS A CA 1
ATOM 645 C C . HIS A 1 82 ? -2.055 -0.883 4.039 1.00 89.25 82 HIS A C 1
ATOM 647 O O . HIS A 1 82 ? -1.535 -1.193 2.970 1.00 89.25 82 HIS A O 1
ATOM 653 N N . ILE A 1 83 ? -2.166 -1.753 5.043 1.00 90.44 83 ILE A N 1
ATOM 654 C CA . ILE A 1 83 ? -1.601 -3.109 5.002 1.00 90.44 83 ILE A CA 1
ATOM 655 C C . ILE A 1 83 ? -2.299 -3.972 3.947 1.00 90.44 83 ILE A C 1
ATOM 657 O O . ILE A 1 83 ? -1.635 -4.704 3.214 1.00 90.44 83 ILE A O 1
ATOM 661 N N . ILE A 1 84 ? -3.622 -3.855 3.809 1.00 90.38 84 ILE A N 1
ATOM 662 C CA . ILE A 1 84 ? -4.367 -4.530 2.735 1.00 90.38 84 ILE A CA 1
ATOM 663 C C . ILE A 1 84 ? -3.866 -4.056 1.368 1.00 90.38 84 ILE A C 1
ATOM 665 O O . ILE A 1 84 ? -3.606 -4.871 0.483 1.00 90.38 84 ILE A O 1
ATOM 669 N N . THR A 1 85 ? -3.680 -2.746 1.203 1.00 89.06 85 THR A N 1
ATOM 670 C CA . THR A 1 85 ? -3.143 -2.161 -0.033 1.00 89.06 85 THR A CA 1
ATOM 671 C C . THR A 1 85 ? -1.748 -2.713 -0.328 1.00 89.06 85 THR A C 1
ATOM 673 O O . THR A 1 85 ? -1.507 -3.204 -1.428 1.00 89.06 85 THR A O 1
ATOM 676 N N . MET A 1 86 ? -0.857 -2.714 0.668 1.00 86.62 86 MET A N 1
ATOM 677 C CA . MET A 1 86 ? 0.501 -3.253 0.549 1.00 86.62 86 MET A CA 1
ATOM 678 C C . MET A 1 86 ? 0.501 -4.724 0.123 1.00 86.62 86 MET A C 1
ATOM 680 O O . MET A 1 86 ? 1.302 -5.108 -0.723 1.00 86.62 86 MET A O 1
ATOM 684 N N . HIS A 1 87 ? -0.395 -5.543 0.681 1.00 87.56 87 HIS A N 1
ATOM 685 C CA . HIS A 1 87 ? -0.426 -6.976 0.402 1.00 87.56 87 HIS A CA 1
ATOM 686 C C . HIS A 1 87 ? -0.997 -7.310 -0.982 1.00 87.56 87 HIS A C 1
ATOM 688 O O . HIS A 1 87 ? -0.425 -8.124 -1.701 1.00 87.56 87 HIS A O 1
ATOM 694 N N . PHE A 1 88 ? -2.127 -6.703 -1.359 1.00 86.38 88 PHE A N 1
ATOM 695 C CA . PHE A 1 88 ? -2.852 -7.084 -2.578 1.00 86.38 88 PHE A CA 1
ATOM 696 C C . PHE A 1 88 ? -2.439 -6.290 -3.819 1.00 86.38 88 PHE A C 1
ATOM 698 O O . PHE A 1 88 ? -2.511 -6.818 -4.926 1.00 86.38 88 PHE A O 1
ATOM 705 N N . ILE A 1 89 ? -2.048 -5.025 -3.653 1.00 85.31 89 ILE A N 1
ATOM 706 C CA . ILE A 1 89 ? -1.647 -4.148 -4.764 1.00 85.31 89 ILE A CA 1
ATOM 707 C C . ILE A 1 89 ? -0.117 -4.087 -4.872 1.00 85.31 89 ILE A C 1
ATOM 709 O O . ILE A 1 89 ? 0.413 -3.874 -5.960 1.00 85.31 89 ILE A O 1
ATOM 713 N N . GLY A 1 90 ? 0.593 -4.349 -3.773 1.00 83.38 90 GLY A N 1
ATOM 714 C CA . GLY A 1 90 ? 2.048 -4.290 -3.705 1.00 83.38 90 GLY A CA 1
ATOM 715 C C . GLY A 1 90 ? 2.550 -2.945 -3.188 1.00 83.38 90 GLY A C 1
ATOM 716 O O . GLY A 1 90 ? 1.785 -2.004 -2.965 1.00 83.38 90 GLY A O 1
ATOM 717 N N . ASN A 1 91 ? 3.863 -2.858 -2.972 1.00 82.88 91 ASN A N 1
ATOM 718 C CA . ASN A 1 91 ? 4.505 -1.646 -2.486 1.00 82.88 91 ASN A CA 1
ATOM 719 C C . ASN A 1 91 ? 4.847 -0.688 -3.634 1.00 82.88 91 ASN A C 1
ATOM 721 O O . ASN A 1 91 ? 5.761 -0.986 -4.407 1.00 82.88 91 ASN A O 1
ATOM 725 N N . PRO A 1 92 ? 4.203 0.499 -3.723 1.00 75.31 92 PRO A N 1
ATOM 726 C CA . PRO A 1 92 ? 4.467 1.443 -4.807 1.00 75.31 92 PRO A CA 1
ATOM 727 C C . PRO A 1 92 ? 5.936 1.876 -4.877 1.00 75.31 92 PRO A C 1
ATOM 729 O O . PRO A 1 92 ? 6.453 2.159 -5.956 1.00 75.31 92 PRO A O 1
ATOM 732 N N . LYS A 1 93 ? 6.631 1.922 -3.729 1.00 78.62 93 LYS A N 1
ATOM 733 C CA . LYS A 1 93 ? 8.055 2.278 -3.677 1.00 78.62 93 LYS A CA 1
ATOM 734 C C . LYS A 1 93 ? 8.933 1.175 -4.265 1.00 78.62 93 LYS A C 1
ATOM 736 O O . LYS A 1 93 ? 9.838 1.471 -5.038 1.00 78.62 93 LYS A O 1
ATOM 741 N N . GLU A 1 94 ? 8.659 -0.084 -3.938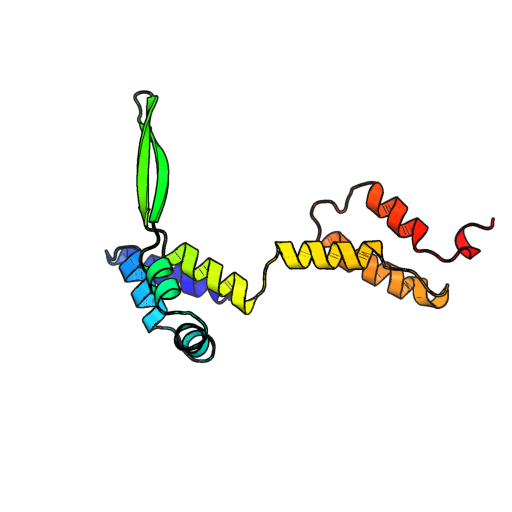 1.00 80.88 94 GLU A N 1
ATOM 742 C CA . GLU A 1 94 ? 9.403 -1.227 -4.490 1.00 80.88 94 GLU A CA 1
ATOM 743 C C . GLU A 1 94 ? 9.137 -1.402 -5.986 1.00 80.88 94 GLU A C 1
ATOM 745 O O . GLU A 1 94 ? 10.055 -1.696 -6.756 1.00 80.88 94 GLU A O 1
ATOM 750 N N . GLU A 1 95 ? 7.902 -1.155 -6.425 1.00 77.94 95 GLU A N 1
ATOM 751 C CA . GLU A 1 95 ? 7.548 -1.150 -7.842 1.00 77.94 95 GLU A CA 1
ATOM 752 C C . GLU A 1 95 ? 8.323 -0.056 -8.598 1.00 77.94 95 GLU A C 1
ATOM 754 O O . GLU A 1 95 ? 8.862 -0.295 -9.682 1.00 77.94 95 GLU A O 1
ATOM 759 N N . LEU A 1 96 ? 8.448 1.137 -8.006 1.00 81.31 96 LEU A N 1
ATOM 760 C CA . LEU A 1 96 ? 9.219 2.242 -8.572 1.00 81.31 96 LEU A CA 1
ATOM 761 C C . LEU A 1 96 ? 10.715 1.908 -8.700 1.00 81.31 96 LEU A C 1
ATOM 763 O O . LEU A 1 96 ? 11.324 2.212 -9.732 1.00 81.31 96 LEU A O 1
ATOM 767 N N . GLU A 1 97 ? 11.310 1.277 -7.686 1.00 81.81 97 GLU A N 1
ATOM 768 C CA . GLU A 1 97 ? 12.711 0.837 -7.732 1.00 81.81 97 GLU A CA 1
ATOM 769 C C . GLU A 1 97 ? 12.926 -0.291 -8.748 1.00 81.81 97 GLU A C 1
ATOM 771 O O . GLU A 1 97 ? 13.880 -0.251 -9.526 1.00 81.81 97 GLU A O 1
ATOM 776 N N . SER A 1 98 ? 11.993 -1.238 -8.851 1.00 82.94 98 SER A N 1
ATOM 777 C CA . SER A 1 98 ? 12.035 -2.290 -9.875 1.00 82.94 98 SER A CA 1
ATOM 778 C C . SER A 1 98 ? 12.030 -1.698 -11.289 1.00 82.94 98 SER A C 1
ATOM 780 O O . SER A 1 98 ? 12.836 -2.082 -12.138 1.00 82.94 98 SER A O 1
ATOM 782 N N . LYS A 1 99 ? 11.197 -0.679 -11.537 1.00 83.19 99 LYS A N 1
ATOM 783 C CA . LYS A 1 99 ? 11.174 0.055 -12.815 1.00 83.19 99 LYS A CA 1
ATOM 784 C C . LYS A 1 99 ? 12.473 0.798 -13.086 1.00 83.19 99 LYS A C 1
ATOM 786 O O . LYS A 1 99 ? 12.919 0.837 -14.230 1.00 83.19 99 LYS A O 1
ATOM 791 N N . LYS A 1 100 ? 13.106 1.364 -12.052 1.00 84.31 100 LYS A N 1
ATOM 792 C CA . LYS A 1 100 ? 14.428 1.996 -12.172 1.00 84.31 100 LYS A CA 1
ATOM 793 C C . LYS A 1 100 ? 15.448 0.997 -12.705 1.00 84.31 100 LYS A C 1
ATOM 795 O O . LYS A 1 100 ? 16.128 1.304 -13.678 1.00 84.31 100 LYS A O 1
ATOM 800 N N . ILE A 1 101 ? 15.501 -0.194 -12.107 1.00 85.06 101 ILE A N 1
ATOM 801 C CA . ILE A 1 101 ? 16.410 -1.277 -12.501 1.00 85.06 101 ILE A CA 1
ATOM 802 C C . ILE A 1 101 ? 16.157 -1.688 -13.956 1.00 85.06 101 ILE A C 1
ATOM 804 O O . ILE A 1 101 ? 17.107 -1.799 -14.736 1.00 85.06 101 ILE A O 1
ATOM 808 N N . ILE A 1 102 ? 14.887 -1.857 -14.341 1.00 85.94 102 ILE A N 1
ATOM 809 C CA . ILE A 1 102 ? 14.500 -2.158 -15.726 1.00 85.94 102 ILE A CA 1
ATOM 810 C C . ILE A 1 102 ? 15.008 -1.061 -16.666 1.00 85.94 102 ILE A C 1
ATOM 812 O O . ILE A 1 102 ? 15.734 -1.364 -17.606 1.00 85.94 102 ILE A O 1
ATOM 816 N N . LEU A 1 103 ? 14.701 0.210 -16.395 1.00 88.56 103 LEU A N 1
ATOM 817 C CA . LEU A 1 103 ? 15.101 1.339 -17.242 1.00 88.56 103 LEU A CA 1
ATOM 818 C C . LEU A 1 103 ? 16.623 1.486 -17.354 1.00 88.56 103 LEU A C 1
ATOM 820 O O . LEU A 1 103 ? 17.131 1.798 -18.429 1.00 88.56 103 LEU A O 1
ATOM 824 N N . THR A 1 104 ? 17.369 1.252 -16.270 1.00 87.19 104 THR A N 1
ATOM 825 C CA . THR A 1 104 ? 18.836 1.350 -16.290 1.00 87.19 104 THR A CA 1
ATOM 826 C C . THR A 1 104 ? 19.503 0.242 -17.098 1.00 87.19 104 THR A C 1
ATOM 828 O O . THR A 1 104 ? 20.579 0.473 -17.656 1.00 87.19 104 THR A O 1
ATOM 831 N N . ASN A 1 105 ? 18.867 -0.930 -17.166 1.00 89.38 105 ASN A N 1
ATOM 832 C CA . ASN A 1 105 ? 19.373 -2.109 -17.867 1.00 89.38 105 ASN A CA 1
ATOM 833 C C . ASN A 1 105 ? 18.751 -2.300 -19.258 1.00 89.38 105 ASN A C 1
ATOM 835 O O . ASN A 1 105 ? 19.215 -3.149 -20.017 1.00 89.38 105 ASN A O 1
ATOM 839 N N . LEU A 1 106 ? 17.726 -1.519 -19.615 1.00 91.50 106 LEU A N 1
ATOM 840 C CA . LEU A 1 106 ? 17.048 -1.631 -20.899 1.00 91.50 106 LEU A CA 1
ATOM 841 C C . LEU A 1 106 ? 18.000 -1.244 -22.037 1.00 91.50 106 LEU A C 1
ATOM 843 O O . LEU A 1 106 ? 18.504 -0.119 -22.108 1.00 91.50 106 LEU A O 1
ATOM 847 N N . ARG A 1 107 ? 18.209 -2.182 -22.960 1.00 91.25 107 ARG A N 1
ATOM 848 C CA . ARG A 1 107 ? 18.970 -1.992 -24.197 1.00 91.25 107 ARG A CA 1
ATOM 849 C C . ARG A 1 107 ? 18.092 -2.346 -25.387 1.00 91.25 107 ARG A C 1
ATOM 851 O O . ARG A 1 107 ? 17.291 -3.273 -25.315 1.00 91.25 107 ARG A O 1
ATOM 858 N N . CYS A 1 108 ? 18.248 -1.598 -26.467 1.00 91.00 108 CYS A N 1
ATOM 859 C CA . CYS A 1 108 ? 17.617 -1.857 -27.748 1.00 91.00 108 CYS A CA 1
ATOM 860 C C . CYS A 1 108 ? 18.520 -2.821 -28.540 1.00 91.00 108 CYS A C 1
ATOM 862 O O . CYS A 1 108 ? 19.642 -2.431 -28.869 1.00 91.00 108 CYS A O 1
ATOM 864 N N . PRO A 1 109 ? 18.096 -4.070 -28.812 1.00 86.38 109 PRO A N 1
ATOM 865 C CA . PRO A 1 109 ? 18.956 -5.052 -29.474 1.00 86.38 109 PRO A CA 1
ATOM 866 C C . PRO A 1 109 ? 19.212 -4.718 -30.946 1.00 86.38 109 PRO A C 1
ATOM 868 O O . PRO A 1 109 ? 20.342 -4.821 -31.420 1.00 86.38 109 PRO A O 1
ATOM 871 N N . THR A 1 110 ? 18.172 -4.298 -31.673 1.00 85.62 110 THR A N 1
ATOM 872 C CA . THR A 1 110 ? 18.251 -3.964 -33.099 1.00 85.62 110 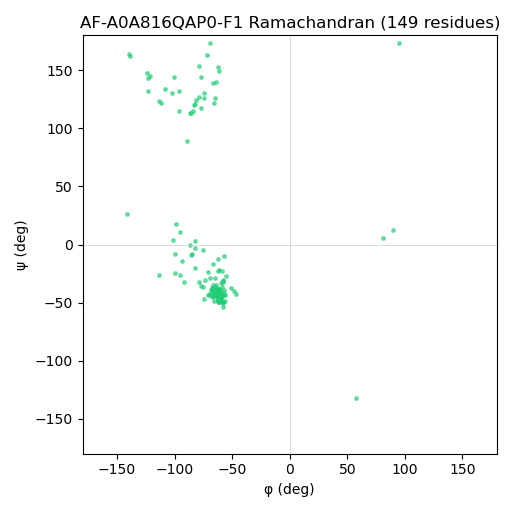THR A CA 1
ATOM 873 C C . THR A 1 110 ? 17.425 -2.724 -33.439 1.00 85.62 110 THR A C 1
ATOM 875 O O . THR A 1 110 ? 16.529 -2.327 -32.699 1.00 85.62 110 THR A O 1
ATOM 878 N N . LEU A 1 111 ? 17.673 -2.124 -34.608 1.00 83.56 111 LEU A N 1
ATOM 879 C CA . LEU A 1 111 ? 16.854 -1.020 -35.133 1.00 83.56 111 LEU A CA 1
ATOM 880 C C . LEU A 1 111 ? 15.372 -1.399 -35.305 1.00 83.56 111 LEU A C 1
ATOM 882 O O . LEU A 1 111 ? 14.506 -0.543 -35.130 1.00 83.56 111 LEU A O 1
ATOM 886 N N . GLY A 1 112 ? 15.076 -2.668 -35.609 1.00 87.31 112 GLY A N 1
ATOM 887 C CA . GLY A 1 112 ? 13.701 -3.167 -35.718 1.00 87.31 112 GLY A CA 1
ATOM 888 C C . GLY A 1 112 ? 12.949 -3.133 -34.385 1.00 87.31 112 GLY A C 1
ATOM 889 O O . GLY A 1 112 ? 11.742 -2.893 -34.362 1.00 87.31 112 GLY A O 1
ATOM 890 N N . ASP A 1 113 ? 13.674 -3.260 -33.273 1.00 90.06 113 ASP A N 1
ATOM 891 C CA . ASP A 1 113 ? 13.119 -3.256 -31.918 1.00 90.06 113 ASP A CA 1
ATOM 892 C C . ASP A 1 113 ? 12.962 -1.844 -31.341 1.00 90.06 113 ASP A C 1
ATOM 894 O O . ASP A 1 113 ? 12.470 -1.686 -30.224 1.00 90.06 113 ASP A O 1
ATOM 898 N N . PHE A 1 114 ? 13.337 -0.794 -32.086 1.00 90.69 114 PHE A N 1
ATOM 899 C CA . PHE A 1 114 ? 13.316 0.583 -31.585 1.00 90.69 114 PHE A CA 1
ATOM 900 C C . PHE A 1 114 ? 11.933 1.011 -31.087 1.00 90.69 114 PHE A C 1
ATOM 902 O O . PHE A 1 114 ? 11.828 1.681 -30.059 1.00 90.69 114 PHE A O 1
ATOM 909 N N . LYS A 1 115 ? 10.864 0.611 -31.788 1.00 92.81 115 LYS A N 1
ATOM 910 C CA . LYS A 1 115 ? 9.494 0.924 -31.366 1.00 92.81 115 LYS A CA 1
ATOM 911 C C . LYS A 1 115 ? 9.181 0.291 -30.010 1.00 92.81 115 LYS A C 1
ATOM 913 O O . LYS A 1 115 ? 8.747 0.995 -29.108 1.00 92.81 115 LYS A O 1
ATOM 918 N N . TRP A 1 116 ? 9.470 -1.001 -29.854 1.00 93.81 116 TRP A N 1
ATOM 919 C CA . TRP A 1 116 ? 9.292 -1.712 -28.589 1.00 93.81 116 TRP A CA 1
ATOM 920 C C . TRP A 1 116 ? 10.139 -1.092 -27.472 1.00 93.81 116 TRP A C 1
ATOM 922 O O . TRP A 1 116 ? 9.613 -0.793 -26.405 1.00 93.81 116 TRP A O 1
ATOM 932 N N . TYR A 1 117 ? 11.421 -0.825 -27.736 1.00 93.88 117 TYR A N 1
ATOM 933 C CA . TYR A 1 117 ? 12.331 -0.197 -26.780 1.00 93.88 117 TYR A CA 1
ATOM 934 C C . TYR A 1 117 ? 11.786 1.147 -26.291 1.00 93.88 117 TYR A C 1
ATOM 936 O O . TYR A 1 117 ? 11.723 1.398 -25.087 1.00 93.88 117 TYR A O 1
ATOM 944 N N . LYS A 1 118 ? 11.352 1.997 -27.228 1.00 92.50 118 LYS A N 1
ATOM 945 C CA . LYS A 1 118 ? 10.765 3.299 -26.926 1.00 92.50 118 LYS A CA 1
ATOM 946 C C . LYS A 1 118 ? 9.490 3.151 -26.105 1.00 92.50 118 LYS A C 1
ATOM 948 O O . LYS A 1 118 ? 9.373 3.823 -25.086 1.00 92.50 118 LYS A O 1
ATOM 953 N N . ASP A 1 119 ? 8.569 2.289 -26.520 1.00 93.12 119 ASP A N 1
ATOM 954 C CA . ASP A 1 119 ? 7.291 2.103 -25.833 1.00 93.12 119 ASP A CA 1
ATOM 955 C C . ASP A 1 119 ? 7.518 1.593 -24.400 1.00 93.12 119 ASP A C 1
ATOM 957 O O . ASP A 1 119 ? 7.003 2.179 -23.450 1.00 93.12 119 ASP A O 1
ATOM 961 N N . VAL A 1 120 ? 8.390 0.597 -24.210 1.00 91.50 120 VAL A N 1
ATOM 962 C CA . VAL A 1 120 ? 8.752 0.076 -22.881 1.00 91.50 120 VAL A CA 1
ATOM 963 C C . VAL A 1 120 ? 9.413 1.149 -22.018 1.00 91.50 120 VAL A C 1
ATOM 965 O O . VAL A 1 120 ? 9.024 1.323 -20.861 1.00 91.50 120 VAL A O 1
ATOM 968 N N . PHE A 1 121 ? 10.386 1.891 -22.551 1.00 92.56 121 PHE A N 1
ATOM 969 C CA . PHE A 1 121 ? 11.066 2.945 -21.797 1.00 92.56 121 PHE A CA 1
ATOM 970 C C . PHE A 1 121 ? 10.082 4.041 -21.366 1.00 92.56 121 PHE A C 1
ATOM 972 O O . PHE A 1 121 ? 10.059 4.447 -20.205 1.00 92.56 121 PHE A O 1
ATOM 979 N N . ILE A 1 122 ? 9.226 4.486 -22.288 1.00 91.12 122 ILE A N 1
ATOM 980 C CA . ILE A 1 122 ? 8.264 5.565 -22.069 1.00 91.12 122 ILE A CA 1
ATOM 981 C C . ILE A 1 122 ? 7.160 5.155 -21.081 1.00 91.12 122 ILE A C 1
ATOM 983 O O . ILE A 1 122 ? 6.845 5.916 -20.165 1.00 91.12 122 ILE A O 1
ATOM 987 N N . THR A 1 123 ? 6.604 3.948 -21.202 1.00 90.94 123 THR A N 1
ATOM 988 C CA . THR A 1 123 ? 5.591 3.451 -20.259 1.00 90.94 123 THR A CA 1
ATOM 989 C C . THR A 1 123 ? 6.136 3.354 -18.834 1.00 90.94 123 THR A C 1
ATOM 991 O O . THR A 1 123 ? 5.439 3.720 -17.890 1.00 90.94 123 THR A O 1
ATOM 994 N N . ASN A 1 124 ? 7.387 2.915 -18.663 1.00 89.06 124 ASN A N 1
ATOM 995 C CA . ASN A 1 124 ? 7.991 2.772 -17.337 1.00 89.06 124 ASN A CA 1
ATOM 996 C C . ASN A 1 124 ? 8.440 4.112 -16.739 1.00 89.06 124 ASN A C 1
ATOM 998 O O . ASN A 1 124 ? 8.330 4.300 -15.528 1.00 89.06 124 ASN A O 1
ATOM 1002 N N . ILE A 1 125 ? 8.929 5.054 -17.553 1.00 89.81 125 ILE A N 1
ATOM 1003 C CA . ILE A 1 125 ? 9.411 6.339 -17.038 1.00 89.81 125 ILE A CA 1
ATOM 1004 C C . ILE A 1 125 ? 8.276 7.281 -16.633 1.00 89.81 125 ILE A C 1
ATOM 1006 O O . ILE A 1 125 ? 8.405 7.960 -15.620 1.00 89.81 125 ILE A O 1
ATOM 1010 N N . PHE A 1 126 ? 7.147 7.297 -17.352 1.00 88.25 126 PHE A N 1
ATOM 1011 C CA . PHE A 1 126 ? 6.020 8.182 -17.021 1.00 88.25 126 PHE A CA 1
ATOM 1012 C C . PHE A 1 126 ? 5.328 7.840 -15.701 1.00 88.25 126 PHE A C 1
ATOM 1014 O O . PHE A 1 126 ? 4.624 8.675 -15.144 1.00 88.25 126 PHE A O 1
ATOM 1021 N N . GLN A 1 127 ? 5.549 6.640 -15.173 1.00 84.38 127 GLN A N 1
ATOM 1022 C CA . GLN A 1 127 ? 5.063 6.246 -13.854 1.00 84.38 127 GLN A CA 1
ATOM 1023 C C . GLN A 1 127 ? 5.980 6.739 -12.722 1.00 84.38 127 GLN A C 1
ATOM 1025 O O . GLN A 1 127 ? 5.681 6.512 -11.552 1.00 84.38 127 GLN A O 1
ATOM 1030 N N . ARG A 1 128 ? 7.104 7.393 -13.052 1.00 86.38 128 ARG A N 1
ATOM 1031 C CA . ARG A 1 128 ? 8.064 7.933 -12.088 1.00 86.38 128 ARG A CA 1
ATOM 1032 C C . ARG A 1 128 ? 7.890 9.437 -11.897 1.00 86.38 128 ARG A C 1
ATOM 1034 O O . ARG A 1 128 ? 7.688 10.184 -12.852 1.00 86.38 128 ARG A O 1
ATOM 1041 N N . ASN A 1 129 ? 8.107 9.890 -10.665 1.00 84.31 129 ASN A N 1
ATOM 1042 C CA . ASN A 1 129 ? 8.062 11.312 -10.311 1.00 84.31 129 ASN A CA 1
ATOM 1043 C C . ASN A 1 129 ? 9.255 12.105 -10.879 1.00 84.31 129 ASN A C 1
ATOM 1045 O O . ASN A 1 129 ? 9.166 13.314 -11.062 1.00 84.31 129 ASN A O 1
ATOM 1049 N N . ASP A 1 130 ? 10.376 11.435 -11.159 1.00 87.88 130 ASP A N 1
ATOM 1050 C CA . ASP A 1 130 ? 11.626 12.022 -11.655 1.00 87.88 130 ASP A CA 1
ATOM 1051 C C . ASP A 1 130 ? 11.801 11.896 -13.181 1.00 87.88 130 ASP A C 1
ATOM 1053 O O . ASP A 1 130 ? 12.909 12.048 -13.698 1.00 87.88 130 ASP A O 1
ATOM 1057 N N . CYS A 1 131 ? 10.719 11.636 -13.920 1.00 84.62 131 CYS A N 1
ATOM 1058 C CA . CYS A 1 131 ? 10.742 11.351 -15.359 1.00 84.62 131 CYS A CA 1
ATOM 1059 C C . CYS A 1 131 ? 11.357 12.461 -16.230 1.00 84.62 131 CYS A C 1
ATOM 1061 O O . CYS A 1 131 ? 11.835 12.198 -17.333 1.00 84.62 131 CYS A O 1
ATOM 1063 N N . THR A 1 132 ? 11.374 13.702 -15.742 1.00 87.00 132 THR A N 1
ATOM 1064 C CA . THR A 1 132 ? 11.895 14.874 -16.457 1.00 87.00 132 THR A CA 1
ATOM 1065 C C . THR A 1 132 ? 13.405 15.070 -16.304 1.00 87.00 132 THR A C 1
ATOM 1067 O O . THR A 1 132 ? 13.977 15.917 -16.996 1.00 87.00 132 THR A O 1
ATOM 1070 N N . GLN A 1 133 ? 14.073 14.301 -15.434 1.00 90.31 133 GLN A N 1
ATOM 1071 C CA . GLN A 1 133 ? 15.509 14.448 -15.194 1.00 90.31 133 GLN A CA 1
ATOM 1072 C C . GLN A 1 133 ? 16.346 14.129 -16.443 1.00 90.31 133 GLN A C 1
ATOM 1074 O O . GLN A 1 133 ? 16.097 13.156 -17.157 1.00 90.31 133 GLN A O 1
ATOM 1079 N N . ALA A 1 134 ? 17.397 14.926 -16.674 1.00 90.62 134 ALA A N 1
ATOM 1080 C CA . ALA A 1 134 ? 18.315 14.755 -17.806 1.00 90.62 134 ALA A CA 1
ATOM 1081 C C . ALA A 1 134 ? 18.993 13.372 -17.822 1.00 90.62 134 ALA A C 1
ATOM 1083 O O . ALA A 1 134 ? 19.175 12.798 -18.895 1.00 90.62 134 ALA A O 1
ATOM 1084 N N . PHE A 1 135 ? 19.246 12.801 -16.640 1.00 89.88 135 PHE A N 1
ATOM 1085 C CA . PHE A 1 135 ? 19.757 11.441 -16.453 1.00 89.88 135 PHE A CA 1
ATOM 1086 C C . PHE A 1 135 ? 19.022 10.398 -17.307 1.00 89.88 135 PHE A C 1
ATOM 1088 O O . PHE A 1 135 ? 19.641 9.532 -17.925 1.00 89.88 135 PHE A O 1
ATOM 1095 N N . TRP A 1 136 ? 17.693 10.489 -17.387 1.00 90.50 136 TRP A N 1
ATOM 1096 C CA . TRP A 1 136 ? 16.903 9.525 -18.140 1.00 90.50 136 TRP A CA 1
ATOM 1097 C C . TRP A 1 136 ? 17.031 9.687 -19.652 1.00 90.50 136 TRP A C 1
ATOM 1099 O O . TRP A 1 136 ? 16.983 8.694 -20.375 1.00 90.50 136 TRP A O 1
ATOM 1109 N N . LYS A 1 137 ? 17.252 10.914 -20.137 1.00 89.38 137 LYS A N 1
ATOM 1110 C CA . LYS A 1 137 ? 17.535 11.164 -21.557 1.00 89.38 137 LYS A CA 1
ATOM 1111 C C . LYS A 1 137 ? 18.877 10.556 -21.951 1.00 89.38 137 LYS A C 1
ATOM 1113 O O . LYS A 1 137 ? 18.961 9.868 -22.963 1.00 89.38 137 LYS A O 1
ATOM 1118 N N . GLU A 1 138 ? 19.900 10.753 -21.124 1.00 90.94 138 GLU A N 1
ATOM 1119 C CA . GLU A 1 138 ? 21.215 10.136 -21.323 1.00 90.94 138 GLU A CA 1
ATOM 1120 C C . GLU A 1 138 ? 21.120 8.610 -21.285 1.00 90.94 138 GLU A C 1
ATOM 1122 O O . GLU A 1 138 ? 21.679 7.926 -22.144 1.00 90.94 138 GLU A O 1
ATOM 1127 N N . ARG A 1 139 ? 20.343 8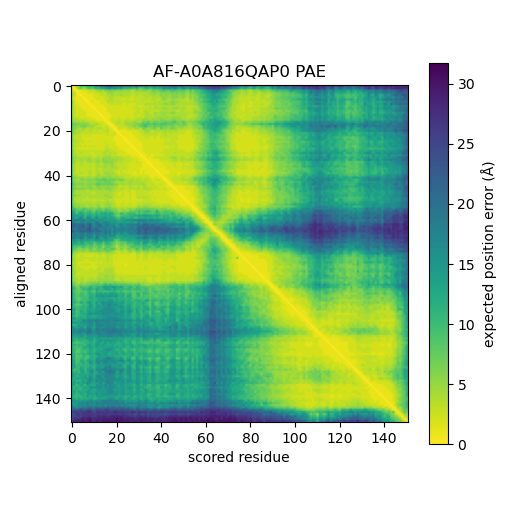.059 -20.342 1.00 90.75 139 ARG A N 1
ATOM 1128 C CA . ARG A 1 139 ? 20.126 6.613 -20.272 1.00 90.75 139 ARG A CA 1
ATOM 1129 C C . ARG A 1 139 ? 19.400 6.052 -21.483 1.00 90.75 139 ARG A C 1
ATOM 1131 O O . ARG A 1 139 ? 19.833 5.009 -21.973 1.00 90.75 139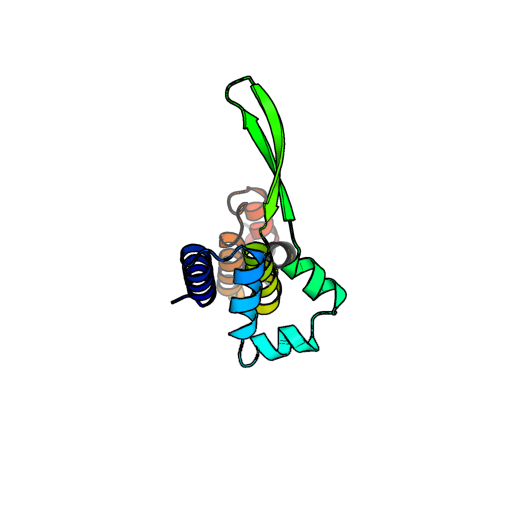 ARG A O 1
ATOM 1138 N N . PHE A 1 140 ? 18.391 6.752 -21.995 1.00 90.81 140 PHE A N 1
ATOM 1139 C CA . PHE A 1 140 ? 17.710 6.383 -23.234 1.00 90.81 140 PHE A CA 1
ATOM 1140 C C . PHE A 1 140 ? 18.694 6.302 -24.410 1.00 90.81 140 PHE A C 1
ATOM 1142 O O . PHE A 1 140 ? 18.766 5.288 -25.096 1.00 90.81 140 PHE A O 1
ATOM 1149 N N . ILE A 1 141 ? 19.524 7.333 -24.598 1.00 89.56 141 ILE A N 1
ATOM 1150 C CA . ILE A 1 141 ? 20.518 7.366 -25.684 1.00 89.56 141 ILE A CA 1
ATOM 1151 C C . ILE A 1 141 ? 21.550 6.246 -25.510 1.00 89.56 141 ILE A C 1
ATOM 1153 O O . ILE A 1 141 ? 21.841 5.529 -26.463 1.00 89.56 141 ILE A O 1
ATOM 1157 N N . SER A 1 142 ? 22.046 6.028 -24.286 1.00 88.94 142 SER A N 1
ATOM 1158 C CA . SER A 1 142 ? 23.015 4.961 -23.994 1.00 88.94 142 SER A CA 1
ATOM 1159 C C . SER A 1 142 ? 22.486 3.553 -24.287 1.00 88.94 142 SER A C 1
ATOM 1161 O O . SER A 1 142 ? 23.270 2.611 -24.377 1.00 88.94 142 SER A O 1
ATOM 1163 N N . GLY A 1 143 ? 21.160 3.385 -24.331 1.00 88.19 143 GLY A N 1
ATOM 1164 C CA . GLY A 1 143 ? 20.502 2.110 -24.588 1.00 88.19 143 GLY A CA 1
ATOM 1165 C C . GLY A 1 143 ? 20.312 1.789 -26.063 1.00 88.19 143 GLY A C 1
ATOM 1166 O O . GLY A 1 143 ? 19.924 0.662 -26.363 1.00 88.19 143 GLY A O 1
ATOM 1167 N N . LEU A 1 144 ? 20.578 2.733 -26.967 1.00 89.69 144 LEU A N 1
ATOM 1168 C CA . LEU A 1 144 ? 20.451 2.524 -28.405 1.00 89.69 144 LEU A CA 1
ATOM 1169 C C . LEU A 1 144 ? 21.656 1.752 -28.973 1.00 89.69 144 LEU A C 1
ATOM 1171 O O . LEU A 1 144 ? 22.756 1.840 -28.424 1.00 89.69 144 LEU A O 1
ATOM 1175 N N . PRO A 1 145 ? 21.481 1.015 -30.086 1.00 84.50 145 PRO A N 1
ATOM 1176 C CA . PRO A 1 145 ? 22.597 0.389 -30.787 1.00 84.50 145 PRO A CA 1
ATOM 1177 C C . PRO A 1 145 ? 23.591 1.444 -31.291 1.00 84.50 145 PRO A C 1
ATOM 1179 O O . PRO A 1 145 ? 23.192 2.539 -31.689 1.00 84.50 145 PRO A O 1
ATOM 1182 N N . THR A 1 146 ? 24.875 1.089 -31.370 1.00 73.94 146 THR A N 1
ATOM 1183 C CA . THR A 1 146 ? 25.965 1.962 -31.856 1.00 73.94 146 THR A CA 1
ATOM 1184 C C . THR A 1 146 ? 25.726 2.537 -33.253 1.00 73.94 146 THR A C 1
ATOM 1186 O O . THR A 1 146 ? 26.167 3.646 -33.532 1.00 73.94 146 THR A O 1
ATOM 1189 N N . TYR A 1 147 ? 24.949 1.855 -34.098 1.00 65.12 147 TYR A N 1
ATOM 1190 C CA . TYR A 1 147 ? 24.557 2.332 -35.430 1.00 65.12 147 TYR A CA 1
ATOM 1191 C C . TYR A 1 147 ? 23.724 3.631 -35.428 1.00 65.12 147 TYR A C 1
ATOM 1193 O O . TYR A 1 147 ? 23.550 4.238 -36.479 1.00 65.12 147 TYR A O 1
ATOM 1201 N N . PHE A 1 148 ? 23.205 4.077 -34.275 1.00 60.22 148 PHE A N 1
ATOM 1202 C CA . PHE A 1 148 ? 22.602 5.411 -34.124 1.00 60.22 148 PHE A CA 1
ATOM 1203 C C . PHE A 1 148 ? 23.632 6.528 -33.884 1.00 60.22 148 PHE A C 1
ATOM 1205 O O . PHE A 1 148 ? 23.301 7.695 -34.083 1.00 60.22 148 PHE A O 1
ATOM 1212 N N . ALA A 1 149 ? 24.842 6.192 -33.427 1.00 55.72 149 ALA A N 1
ATOM 1213 C CA . ALA A 1 149 ? 25.904 7.145 -33.099 1.00 55.72 149 ALA A CA 1
ATOM 1214 C C . ALA A 1 149 ? 26.877 7.396 -34.265 1.00 55.72 149 ALA A C 1
ATOM 1216 O O . ALA A 1 149 ? 27.631 8.364 -34.227 1.00 55.72 149 ALA A O 1
ATOM 1217 N N . GLU A 1 150 ? 26.858 6.554 -35.300 1.00 52.75 150 GLU A N 1
ATOM 1218 C CA . GLU A 1 150 ? 27.659 6.739 -36.512 1.00 52.75 150 GLU A CA 1
ATOM 1219 C C . GLU A 1 150 ? 26.888 7.567 -37.550 1.00 52.75 150 GLU A C 1
ATOM 1221 O O . GLU A 1 150 ? 26.187 7.018 -38.398 1.00 52.75 150 GLU A O 1
ATOM 1226 N N . ARG A 1 151 ? 27.024 8.896 -37.483 1.00 44.84 151 ARG A N 1
ATOM 1227 C CA . ARG A 1 151 ? 26.934 9.812 -38.632 1.00 44.84 151 ARG A CA 1
ATOM 1228 C C . ARG A 1 151 ? 27.753 11.070 -38.389 1.00 44.84 151 ARG A C 1
ATOM 1230 O O . ARG A 1 151 ? 27.675 11.609 -37.266 1.00 44.84 151 ARG A O 1
#

Secondary structure (DSSP, 8-state):
--HHHHHHHHHHHHHHTT--HHHHHHHHHHT--HHHHHHHHHTS-HHHHHHHHT-EEEEEEE-TTS-EEEEEEE-HHHHHHHHHHHHHT--HHHHHHHHHHHHHH----SGGGHHHHHHHHHHHHTTSTTTT-HHHHHHHHHTS-GGGT--

Solvent-accessible surface area (backbone atoms only — not comparable to full-atom values): 8709 Å² total; per-residue (Å²): 135,59,70,68,57,55,54,52,52,53,37,53,54,36,37,74,73,72,40,53,44,43,56,21,33,52,56,51,58,71,68,45,57,68,69,61,33,50,42,59,72,71,71,47,54,70,68,57,53,51,49,40,50,66,31,64,44,77,43,78,43,68,45,100,83,73,50,78,41,80,42,81,41,69,45,12,44,60,52,48,53,48,52,52,43,40,71,78,76,42,51,71,66,59,53,51,51,52,43,48,54,48,58,76,67,49,63,30,88,45,81,87,39,43,65,58,44,49,51,56,49,51,63,54,36,72,77,40,95,68,56,83,43,65,68,54,57,55,46,55,60,72,19,49,50,69,79,77,71,71,123

Foldseek 3Di:
DDVLVVLVVQLVVCVVVVDASLRSLVVSLVVDDDPRVCCLVPVDDPVRNVCLSAPWDWDFDQDPVRDTDTDIGDDSSVSVSVVVCCVPVNDLVVLLVVLVVCLQPAAQPDPVCVVVSVVSNVVSLVSDPCSPDVVSVVSSVVRYPCVVVDD

Sequence (151 aa):
MNLLQEMGMAAMAYKAKGNDDKQSCVLLIVGFNGALRYWWDNSLEYVTREAIINHTDTKTVENNEGEIKEVEIQNAVEVLIHIITMHFIGNPKEELESKKIILTNLRCPTLGDFKWYKDVFITNIFQRNDCTQAFWKERFISGLPTYFAER

Radius of gyration: 23.58 Å; Cα contacts (8 Å, |Δi|>4): 116; chains: 1; bounding box: 50×47×62 Å